Protein AF-A0AAV8VV25-F1 (afdb_monomer)

Secondary structure (DSSP, 8-state):
-PPPPPPHHHHHHHHHHS-HHHHHHHHHHHHHHHHHT--HHHHHH-BGGG-----TT---S------GGGSSS-HHHHHHHHHHTS-TTS-SBS--EEETTEEE-

Organism: NCBI:txid1586481

pLDDT: mean 85.07, std 13.95, range [46.56, 97.56]

InterPro domains:
  IPR011010 DNA breaking-rejoining enzyme, catalytic core [SSF56349] (4-99)
  IPR013762 Integrase-like, catalytic domain superfamily [G3DSA:1.10.443.10] (3-105)

Sequence (105 aa):
MKAKILERNQIEEFLKKAPDVEYLQVKVALILGVAGACRCNELTFLDIRDVQDKDTKTNISRSFTVMEEAFSVNAVEMCRKYISLRPKAAGRRFFLRYVDGKCTT

Foldseek 3Di:
DDDDDQDQVNLQCCLPPPDCQACLLVNLLVLCCVQQVDDPVCLQQPFLVLDDDDDPDDDDDRDTDSDCVPHPHRSNVSLVLLVVQDDPPDDGRSDADHHRSHGDD

Solvent-accessible surface area (backbone atoms only — not com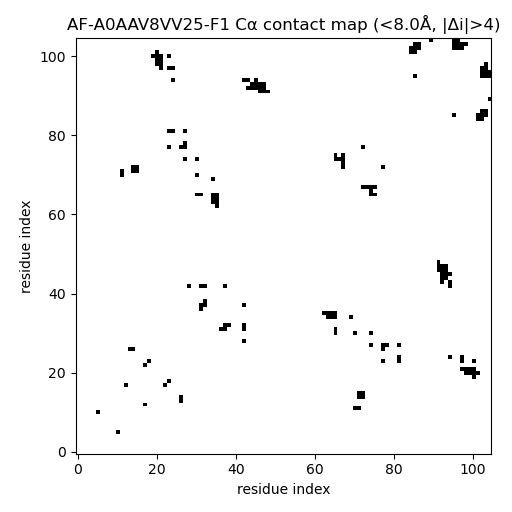parable to full-atom values): 6636 Å² total; per-residue (Å²): 135,82,82,78,82,84,49,70,68,57,51,42,47,47,68,72,66,54,57,56,46,72,39,45,67,58,48,41,49,48,51,49,30,67,57,56,67,44,49,72,66,54,56,67,65,30,43,47,82,76,67,64,83,86,67,97,79,75,94,74,77,94,79,62,73,77,54,57,85,78,47,93,50,61,55,61,58,50,46,51,58,53,56,73,44,47,57,88,88,50,74,59,48,53,75,57,55,61,54,84,62,34,48,46,129

Nearest PDB structures (foldseek):
  2hof-assembly1_A-2  TM=6.220E-01  e=1.783E-02  Punavirus P1
  3c28-assembly1_A-2  TM=6.163E-01  e=3.559E-02  unclassified
  1drg-assembly1_A  TM=6.294E-01  e=5.642E-02  Punavirus P1
  7rhz-assembly1_A  TM=6.353E-01  e=5.642E-02  Punavirus P1

Mean predicted aligned error: 6.05 Å

Radius of gyration: 14.08 Å; Cα contacts (8 Å, |Δi|>4): 94; chains: 1; bounding box: 44×32×31 Å

Structure (mmCIF, N/CA/C/O backbone):
data_AF-A0AAV8VV25-F1
#
_entry.id   AF-A0AAV8VV25-F1
#
loop_
_atom_site.group_PDB
_atom_site.id
_atom_site.type_symbol
_atom_site.label_atom_id
_atom_site.label_alt_id
_atom_site.label_comp_id
_atom_site.label_asym_id
_atom_site.label_entity_id
_atom_site.label_seq_id
_atom_site.pdbx_PDB_ins_code
_atom_site.Cartn_x
_atom_site.Cartn_y
_atom_site.Cartn_z
_atom_site.occupancy
_atom_site.B_iso_or_equiv
_atom_site.auth_seq_id
_atom_site.auth_comp_id
_atom_site.auth_asym_id
_atom_site.auth_atom_id
_atom_site.pdbx_PDB_model_num
ATOM 1 N N . MET A 1 1 ? -26.252 13.336 -5.049 1.00 47.41 1 MET A N 1
ATOM 2 C CA . MET A 1 1 ? -25.730 12.268 -4.165 1.00 47.41 1 MET A CA 1
ATOM 3 C C . MET A 1 1 ? -24.636 12.884 -3.300 1.00 47.41 1 MET A C 1
ATOM 5 O O . MET A 1 1 ? -23.704 13.435 -3.868 1.00 47.41 1 MET A O 1
ATOM 9 N N . LYS A 1 2 ? -24.767 12.897 -1.967 1.00 69.00 2 LYS A N 1
ATOM 10 C CA . LYS A 1 2 ? -23.651 13.278 -1.082 1.00 69.00 2 LYS A CA 1
ATOM 11 C C . LYS A 1 2 ? -22.812 12.028 -0.826 1.00 69.00 2 LYS A C 1
ATOM 13 O O . LYS A 1 2 ? -23.379 10.978 -0.531 1.00 69.00 2 LYS A O 1
ATOM 18 N N . ALA A 1 3 ? -21.495 12.136 -0.967 1.00 78.69 3 ALA A N 1
ATOM 19 C CA . ALA A 1 3 ? -20.596 11.075 -0.538 1.00 78.69 3 ALA A CA 1
ATOM 20 C C . ALA A 1 3 ? -20.744 10.877 0.979 1.00 78.69 3 ALA A C 1
ATOM 22 O O . ALA A 1 3 ? -20.902 11.852 1.719 1.00 78.69 3 ALA A O 1
ATOM 23 N N . LYS A 1 4 ? -20.725 9.622 1.436 1.00 86.62 4 LYS A N 1
ATOM 24 C CA . LYS A 1 4 ? -20.633 9.327 2.868 1.00 86.62 4 LYS A CA 1
ATOM 25 C C . LYS A 1 4 ? -19.212 9.636 3.336 1.00 86.62 4 LYS A C 1
ATOM 27 O O . LYS A 1 4 ? -18.256 9.370 2.610 1.00 86.62 4 LYS A O 1
ATOM 32 N N . ILE A 1 5 ? -19.094 10.210 4.528 1.00 87.81 5 ILE A N 1
ATOM 33 C CA . ILE A 1 5 ? -17.797 10.415 5.174 1.00 87.81 5 ILE A CA 1
ATOM 34 C C . ILE A 1 5 ? -17.279 9.036 5.589 1.00 87.81 5 ILE A C 1
ATOM 36 O O . ILE A 1 5 ? -18.021 8.262 6.188 1.00 87.81 5 ILE A O 1
ATOM 40 N N . LEU A 1 6 ? -16.034 8.727 5.227 1.00 87.50 6 LEU A N 1
ATOM 41 C CA . LEU A 1 6 ? -15.350 7.517 5.671 1.00 87.50 6 LEU A CA 1
ATOM 42 C C . LEU A 1 6 ? -14.836 7.746 7.096 1.00 87.50 6 LEU A C 1
ATOM 44 O O . LEU A 1 6 ? -14.046 8.661 7.332 1.00 87.50 6 LEU A O 1
ATOM 48 N N . GLU A 1 7 ? -15.311 6.946 8.042 1.00 92.81 7 GLU A N 1
ATOM 49 C CA . GLU A 1 7 ? -15.004 7.111 9.462 1.00 92.81 7 GLU A CA 1
ATOM 50 C C . GLU A 1 7 ? -13.674 6.446 9.854 1.00 92.81 7 GLU A C 1
ATOM 52 O O . GLU A 1 7 ? -13.176 5.531 9.192 1.00 92.81 7 GLU A O 1
ATOM 57 N N . ARG A 1 8 ? -13.085 6.890 10.972 1.00 90.44 8 ARG A N 1
ATOM 58 C CA . ARG A 1 8 ? -11.785 6.388 11.451 1.00 90.44 8 ARG A CA 1
ATOM 59 C C . ARG A 1 8 ? -11.805 4.885 11.748 1.00 90.44 8 ARG A C 1
ATOM 61 O O . ARG A 1 8 ? -10.886 4.180 11.353 1.00 90.44 8 ARG A O 1
ATOM 68 N N . ASN A 1 9 ? -12.856 4.392 12.398 1.00 93.19 9 ASN A N 1
ATOM 69 C CA . ASN A 1 9 ? -13.073 2.962 12.653 1.00 93.19 9 ASN A CA 1
ATOM 70 C C . ASN A 1 9 ? -13.110 2.138 11.353 1.00 93.19 9 ASN A C 1
ATOM 72 O O . ASN A 1 9 ? -12.526 1.062 11.308 1.00 93.19 9 ASN A O 1
ATOM 76 N N . GLN A 1 10 ? -13.736 2.652 10.291 1.00 94.44 10 GLN A N 1
ATOM 77 C CA . GLN A 1 10 ? -13.812 1.994 8.985 1.00 94.44 10 GLN A CA 1
ATOM 78 C C . GLN A 1 10 ? -12.443 1.955 8.302 1.00 94.44 10 GLN A C 1
ATOM 80 O O . GLN A 1 10 ? -12.070 0.931 7.731 1.00 94.44 10 GLN A O 1
ATOM 85 N N . ILE A 1 11 ? -11.672 3.046 8.394 1.00 93.62 11 ILE A N 1
ATOM 86 C CA . ILE A 1 11 ? -10.279 3.096 7.923 1.00 93.62 11 ILE A CA 1
ATOM 87 C C . ILE A 1 11 ? -9.444 2.047 8.658 1.00 93.62 11 ILE A C 1
ATOM 89 O O . ILE A 1 11 ? -8.752 1.252 8.028 1.00 93.62 11 ILE A O 1
ATOM 93 N N . GLU A 1 12 ? -9.515 2.021 9.987 1.00 93.94 12 GLU A N 1
ATOM 94 C CA . GLU A 1 12 ? -8.742 1.088 10.806 1.00 93.94 12 GLU A CA 1
ATOM 95 C C . GLU A 1 12 ? -9.140 -0.370 10.554 1.00 93.94 12 GLU A C 1
ATOM 97 O O . GLU A 1 12 ? -8.271 -1.232 10.420 1.00 93.94 12 GLU A O 1
ATOM 102 N N . GLU A 1 13 ? -10.437 -0.651 10.435 1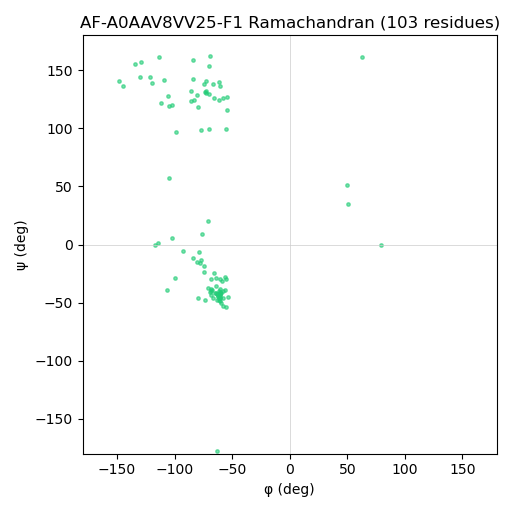.00 96.06 13 GLU A N 1
ATOM 103 C CA . GLU A 1 13 ? -10.945 -1.978 10.100 1.00 96.06 13 GLU A CA 1
ATOM 104 C C . GLU A 1 13 ? -10.460 -2.433 8.723 1.00 96.06 13 GLU A C 1
ATOM 106 O O . GLU A 1 13 ? -9.961 -3.551 8.591 1.00 96.06 13 GLU A O 1
ATOM 111 N N . PHE A 1 14 ? -10.539 -1.562 7.715 1.00 96.81 14 PHE A N 1
ATOM 112 C CA . PHE A 1 14 ? -10.046 -1.857 6.375 1.00 96.81 14 PHE A CA 1
ATOM 113 C C . PHE A 1 14 ? -8.540 -2.142 6.376 1.00 96.81 14 PHE A C 1
ATOM 115 O O . PHE A 1 14 ? -8.101 -3.161 5.840 1.00 96.81 14 PHE A O 1
ATOM 122 N N . LEU A 1 15 ? -7.743 -1.282 7.018 1.00 95.94 15 LEU A N 1
ATOM 123 C CA . LEU A 1 15 ? -6.289 -1.443 7.083 1.00 95.94 15 LEU A CA 1
ATOM 124 C C . LEU A 1 15 ? -5.888 -2.760 7.765 1.00 95.94 15 LEU A C 1
ATOM 126 O O . LEU A 1 15 ? -4.960 -3.420 7.292 1.00 95.94 15 LEU A O 1
ATOM 130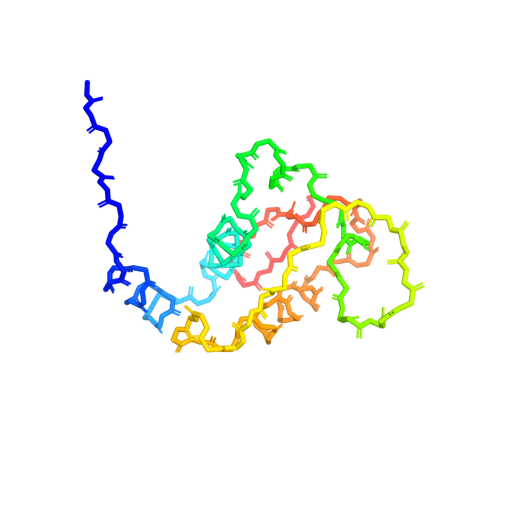 N N . LYS A 1 16 ? -6.611 -3.175 8.813 1.00 95.38 16 LYS A N 1
ATOM 131 C CA . LYS A 1 16 ? -6.343 -4.410 9.568 1.00 95.38 16 LYS A CA 1
ATOM 132 C C . LYS A 1 16 ? -6.853 -5.679 8.890 1.00 95.38 16 LYS A C 1
ATOM 134 O O . LYS A 1 16 ? -6.142 -6.677 8.878 1.00 95.38 16 LYS A O 1
ATOM 139 N N . LYS A 1 17 ? -8.091 -5.672 8.388 1.00 96.56 17 LYS A N 1
ATOM 140 C CA . LYS A 1 17 ? -8.801 -6.903 7.998 1.00 96.56 17 LYS A CA 1
ATOM 141 C C . LYS A 1 17 ? -8.773 -7.195 6.504 1.00 96.56 17 LYS A C 1
ATOM 143 O O . LYS A 1 17 ? -8.853 -8.362 6.132 1.00 96.56 17 LYS A O 1
ATOM 148 N N . ALA A 1 18 ? -8.691 -6.177 5.645 1.00 97.12 18 ALA A N 1
ATOM 149 C CA . ALA A 1 18 ? -8.723 -6.418 4.204 1.00 97.12 18 ALA A CA 1
ATOM 150 C C . ALA A 1 18 ? -7.460 -7.182 3.764 1.00 97.12 18 ALA A C 1
ATOM 152 O O . ALA A 1 18 ? -6.368 -6.864 4.240 1.00 97.12 18 ALA A O 1
ATOM 153 N N . PRO A 1 19 ? -7.559 -8.177 2.872 1.00 97.12 19 PRO A N 1
ATOM 154 C CA . PRO A 1 19 ? -6.410 -8.985 2.492 1.00 97.12 19 PRO A CA 1
ATOM 155 C C . PRO A 1 19 ? -5.445 -8.192 1.606 1.00 97.12 19 PRO A C 1
ATOM 157 O O . PRO A 1 19 ? -5.835 -7.565 0.620 1.00 97.12 19 PRO A O 1
ATOM 160 N N . ASP A 1 20 ? -4.155 -8.236 1.935 1.00 97.06 20 ASP A N 1
ATOM 161 C CA . ASP A 1 20 ? -3.137 -7.485 1.192 1.00 97.06 20 ASP A CA 1
ATOM 162 C C . ASP A 1 20 ? -2.995 -7.957 -0.255 1.00 97.06 20 ASP A C 1
ATOM 164 O O . ASP A 1 20 ? -2.695 -7.134 -1.110 1.00 97.06 20 ASP A O 1
ATOM 168 N N . VAL A 1 21 ? -3.269 -9.235 -0.543 1.00 96.81 21 VAL A N 1
ATOM 169 C CA . VAL A 1 21 ? -3.230 -9.805 -1.904 1.00 96.81 21 VAL A CA 1
ATOM 170 C C . VAL A 1 21 ? -4.132 -9.052 -2.892 1.00 96.81 21 VAL A C 1
ATOM 172 O O . VAL A 1 21 ? -3.815 -8.966 -4.077 1.00 96.81 21 VAL A O 1
ATOM 175 N N . GLU A 1 22 ? -5.204 -8.432 -2.399 1.00 96.81 22 GLU A N 1
ATOM 176 C CA . GLU A 1 22 ? -6.140 -7.636 -3.195 1.00 96.81 22 GLU A CA 1
ATOM 177 C C . GLU A 1 22 ? -5.969 -6.134 -2.946 1.00 96.81 22 GLU A C 1
ATOM 179 O O . GLU A 1 22 ? -6.035 -5.331 -3.875 1.00 96.81 22 GLU A O 1
ATOM 184 N N . TYR A 1 23 ? -5.729 -5.739 -1.692 1.00 97.56 23 TYR A N 1
ATOM 185 C CA . TYR A 1 23 ? -5.916 -4.354 -1.263 1.00 97.56 23 TYR A CA 1
ATOM 186 C C . TYR A 1 23 ? -4.642 -3.623 -0.849 1.00 97.56 23 TYR A C 1
ATOM 188 O O . TYR A 1 23 ? -4.741 -2.449 -0.495 1.00 97.56 23 TYR A O 1
ATOM 196 N N . LEU A 1 24 ? -3.451 -4.233 -0.911 1.00 97.50 24 LEU A N 1
ATOM 197 C CA . LEU A 1 24 ? -2.215 -3.575 -0.456 1.00 97.50 24 LEU A CA 1
ATOM 198 C C . LEU A 1 24 ? -2.004 -2.206 -1.120 1.00 97.50 24 LEU A C 1
ATOM 200 O O . LEU A 1 24 ? -1.734 -1.224 -0.431 1.00 97.50 24 LEU A O 1
ATOM 204 N N . GLN A 1 25 ? -2.197 -2.111 -2.440 1.00 96.25 25 GLN A N 1
ATOM 205 C CA . GLN A 1 25 ? -2.100 -0.839 -3.162 1.00 96.25 25 GLN A CA 1
ATOM 206 C C . GLN A 1 25 ? -3.077 0.213 -2.617 1.00 96.25 25 GLN A C 1
ATOM 208 O O . GLN A 1 25 ? -2.697 1.362 -2.397 1.00 96.25 25 GLN A O 1
ATOM 213 N N . VAL A 1 26 ? -4.334 -0.180 -2.401 1.00 96.44 26 VAL A N 1
ATOM 214 C CA . VAL A 1 26 ? -5.404 0.713 -1.936 1.00 96.44 26 VAL A CA 1
ATOM 215 C C . VAL A 1 26 ? -5.153 1.153 -0.496 1.00 96.44 26 VAL A C 1
ATOM 217 O O . VAL A 1 26 ? -5.350 2.321 -0.174 1.00 96.44 26 VAL A O 1
ATOM 220 N N . LYS A 1 27 ? -4.652 0.256 0.361 1.00 96.62 27 LYS A N 1
ATOM 221 C CA . LYS A 1 27 ? -4.238 0.583 1.731 1.00 96.62 27 LYS A CA 1
ATOM 222 C C . LYS A 1 27 ? -3.127 1.628 1.747 1.00 96.62 27 LYS A C 1
ATOM 224 O O . LYS A 1 27 ? -3.233 2.608 2.477 1.00 96.62 27 LYS A O 1
ATOM 229 N N . VAL A 1 28 ? -2.099 1.463 0.912 1.00 94.81 28 VAL A N 1
ATOM 230 C CA . VAL A 1 28 ? -1.014 2.450 0.797 1.00 94.81 28 VAL A CA 1
ATOM 231 C C . VAL A 1 28 ? -1.536 3.780 0.247 1.00 94.81 28 VAL A C 1
ATOM 233 O O . VAL A 1 28 ? -1.203 4.833 0.785 1.00 94.81 28 VAL A O 1
ATOM 236 N N . ALA A 1 29 ? -2.411 3.760 -0.763 1.00 95.00 29 ALA A N 1
ATOM 237 C CA . ALA A 1 29 ? -3.047 4.972 -1.281 1.00 95.00 29 ALA A CA 1
ATOM 238 C C . ALA A 1 29 ? -3.886 5.700 -0.220 1.00 95.00 29 ALA A C 1
ATOM 240 O O . ALA A 1 29 ? -3.816 6.924 -0.128 1.00 95.00 29 ALA A O 1
ATOM 241 N N . LEU A 1 30 ? -4.629 4.962 0.609 1.00 94.56 30 LEU A N 1
ATOM 24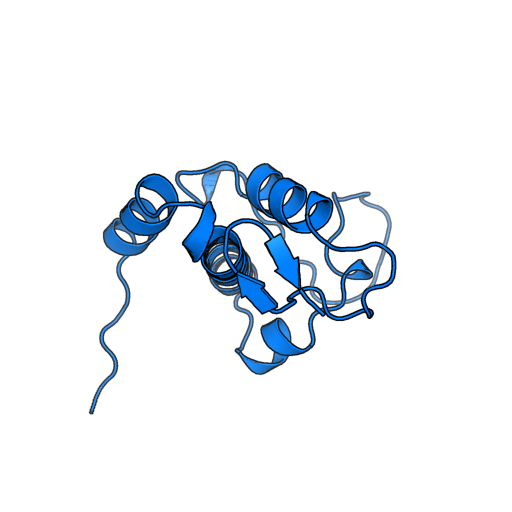2 C CA . LEU A 1 30 ? -5.398 5.517 1.721 1.00 94.56 30 LEU A CA 1
ATOM 243 C C . LEU A 1 30 ? -4.48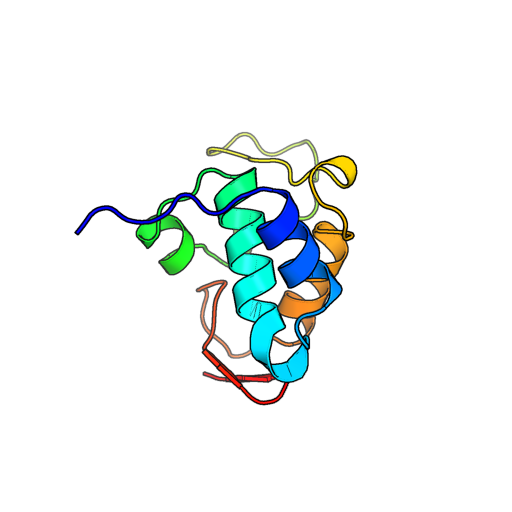4 6.172 2.760 1.00 94.56 30 LEU A C 1
ATOM 245 O O . LEU A 1 30 ? -4.733 7.306 3.158 1.00 94.56 30 LEU A O 1
ATOM 249 N N . ILE A 1 31 ? -3.413 5.485 3.162 1.00 93.00 31 ILE A N 1
ATOM 250 C CA . ILE A 1 31 ? -2.425 5.996 4.120 1.00 93.00 31 ILE A CA 1
ATOM 251 C C . ILE A 1 31 ? -1.810 7.304 3.613 1.00 93.00 31 ILE A C 1
ATOM 253 O O . ILE A 1 31 ? -1.837 8.305 4.326 1.00 93.00 31 ILE A O 1
ATOM 257 N N . LEU A 1 32 ? -1.292 7.319 2.380 1.00 91.25 32 LEU A N 1
ATOM 258 C CA . LEU A 1 32 ? -0.657 8.511 1.808 1.00 91.25 32 LEU A CA 1
ATOM 259 C C . LEU A 1 32 ? -1.672 9.636 1.569 1.00 91.25 32 LEU A C 1
ATOM 261 O O . LEU A 1 32 ? -1.377 10.795 1.845 1.00 91.25 32 LEU A O 1
ATOM 265 N N . GLY A 1 33 ? -2.884 9.303 1.119 1.00 90.50 33 GLY A N 1
ATOM 266 C CA . GLY A 1 33 ? -3.967 10.264 0.925 1.00 90.50 33 GLY A CA 1
ATOM 267 C C . GLY A 1 33 ? 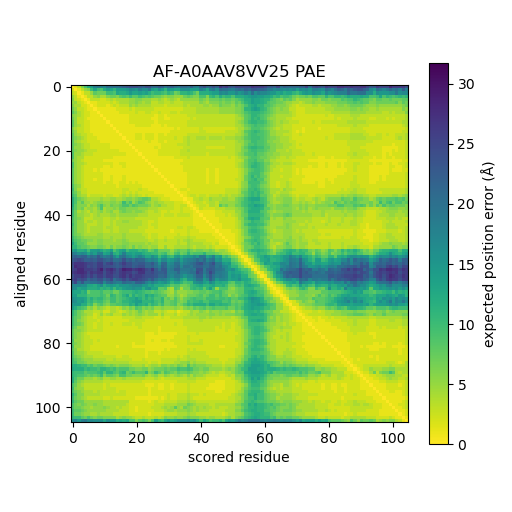-4.391 10.948 2.223 1.00 90.50 33 GLY A C 1
ATOM 268 O O . GLY A 1 33 ? -4.537 12.167 2.247 1.00 90.50 33 GLY A O 1
ATOM 269 N N . VAL A 1 34 ? -4.537 10.187 3.312 1.00 89.44 34 VAL A N 1
ATOM 270 C CA . VAL A 1 34 ? -4.924 10.719 4.627 1.00 89.44 34 VAL A CA 1
ATOM 271 C C . VAL A 1 34 ? -3.768 11.477 5.283 1.00 89.44 34 VAL A C 1
ATOM 273 O O . VAL A 1 34 ? -3.967 12.601 5.732 1.00 89.44 34 VAL A O 1
ATOM 276 N N . ALA A 1 35 ? -2.559 10.906 5.311 1.00 86.88 35 ALA A N 1
ATOM 277 C CA . ALA A 1 35 ? -1.407 11.521 5.977 1.00 86.88 35 ALA A CA 1
ATOM 278 C C . ALA A 1 35 ? -0.877 12.760 5.240 1.00 86.88 35 ALA A C 1
ATOM 280 O O . ALA A 1 35 ? -0.457 13.725 5.874 1.00 86.88 35 ALA A O 1
ATOM 281 N N . GLY A 1 36 ? -0.885 12.734 3.906 1.00 82.31 36 GLY A N 1
ATOM 282 C CA . GLY A 1 36 ? -0.409 13.834 3.069 1.00 82.31 36 GLY A CA 1
ATOM 283 C C . GLY A 1 36 ? -1.487 14.825 2.649 1.00 82.31 36 GLY A C 1
ATOM 284 O O . GLY A 1 36 ? -1.163 15.824 2.008 1.00 82.31 36 GLY A O 1
ATOM 285 N N . ALA A 1 37 ? -2.756 14.552 2.977 1.00 81.81 37 ALA A N 1
ATOM 286 C CA . ALA A 1 37 ? -3.917 15.252 2.426 1.00 81.81 37 ALA A CA 1
ATOM 287 C C . ALA A 1 37 ? -3.888 15.318 0.882 1.00 81.81 37 ALA A C 1
ATOM 289 O O . ALA A 1 37 ? -4.296 16.316 0.280 1.00 81.81 37 ALA A O 1
ATOM 290 N N . CYS A 1 38 ? -3.374 14.262 0.241 1.00 82.44 38 CYS A N 1
ATOM 291 C CA . CYS A 1 38 ? -3.162 14.232 -1.201 1.00 82.44 38 CYS A CA 1
ATOM 292 C C . CYS A 1 38 ? -4.487 14.088 -1.956 1.00 82.44 38 CYS A C 1
ATOM 294 O O . CYS A 1 38 ? -5.298 13.195 -1.696 1.00 82.44 38 CYS A O 1
ATOM 296 N N . ARG A 1 39 ? -4.677 14.935 -2.965 1.00 85.62 39 ARG A N 1
ATOM 297 C CA . ARG A 1 39 ? -5.760 14.826 -3.945 1.00 85.62 39 ARG A CA 1
ATOM 298 C C . ARG A 1 39 ? -5.542 13.616 -4.855 1.00 85.62 39 ARG A C 1
ATOM 300 O O . ARG A 1 39 ? -4.433 13.110 -5.010 1.00 85.62 39 ARG A O 1
ATOM 307 N N . CYS A 1 40 ? -6.604 13.185 -5.536 1.00 87.44 40 CYS A N 1
ATOM 308 C CA . CYS A 1 40 ? -6.545 12.038 -6.449 1.00 87.44 40 CYS A CA 1
ATOM 309 C C . CYS A 1 40 ? -5.487 12.203 -7.554 1.00 87.44 40 CYS A C 1
ATOM 311 O O . CYS A 1 40 ? -4.790 11.245 -7.881 1.00 87.44 40 CYS A O 1
ATOM 313 N N . ASN A 1 41 ? -5.334 13.405 -8.116 1.00 88.44 41 ASN A N 1
ATOM 314 C CA . ASN A 1 41 ? -4.308 13.677 -9.124 1.00 88.44 41 ASN A CA 1
ATOM 315 C C . ASN A 1 41 ? -2.892 13.623 -8.527 1.00 88.44 41 ASN A C 1
ATOM 317 O O . ASN A 1 41 ? -2.006 13.053 -9.152 1.00 88.44 41 ASN A O 1
ATOM 321 N N . GLU A 1 42 ? -2.689 14.146 -7.316 1.00 86.81 42 GLU A N 1
ATOM 322 C CA . GLU A 1 42 ? -1.399 14.083 -6.613 1.00 86.81 42 GLU A CA 1
ATOM 323 C C . GLU A 1 42 ? -0.999 12.630 -6.335 1.00 86.81 42 GLU A C 1
ATOM 325 O O . GLU A 1 42 ? 0.123 12.243 -6.640 1.00 86.81 42 GLU A O 1
ATOM 330 N N . LEU A 1 43 ? -1.933 11.787 -5.878 1.00 89.38 43 LEU A N 1
ATOM 331 C CA . LEU A 1 43 ? -1.685 10.349 -5.724 1.00 89.38 43 LEU A CA 1
ATOM 332 C C . LEU A 1 43 ? -1.386 9.668 -7.066 1.00 89.38 43 LEU A C 1
ATOM 334 O O . LEU A 1 43 ? -0.473 8.853 -7.157 1.00 89.38 43 LEU A O 1
ATOM 338 N N . THR A 1 44 ? -2.127 10.009 -8.122 1.00 90.19 44 THR A N 1
ATOM 339 C CA . THR A 1 44 ? -1.966 9.396 -9.454 1.00 90.19 44 THR A CA 1
ATOM 340 C C . THR A 1 44 ? -0.598 9.695 -10.074 1.00 90.19 44 THR A C 1
ATOM 342 O O . THR A 1 44 ? -0.034 8.847 -10.769 1.00 90.19 44 THR A O 1
ATOM 345 N N . PHE A 1 45 ? -0.071 10.898 -9.838 1.00 90.19 45 PHE A N 1
ATOM 346 C CA . PHE A 1 45 ? 1.195 11.367 -10.403 1.00 90.19 45 PHE A CA 1
ATOM 347 C C . PHE A 1 45 ? 2.374 11.314 -9.426 1.00 90.19 45 PHE A C 1
ATOM 349 O O . PHE A 1 45 ? 3.460 11.751 -9.801 1.00 90.19 45 PHE A O 1
ATOM 356 N N . LEU A 1 46 ? 2.189 10.754 -8.226 1.00 90.56 46 LEU A N 1
ATOM 357 C CA . LEU A 1 46 ? 3.249 10.585 -7.234 1.00 90.56 46 LEU A CA 1
ATOM 358 C C . LEU A 1 46 ? 4.438 9.826 -7.841 1.00 90.56 46 LEU A C 1
ATOM 360 O O . LEU A 1 46 ? 4.256 8.744 -8.410 1.00 90.56 46 LEU A O 1
ATOM 364 N N . ASP A 1 47 ? 5.647 10.381 -7.741 1.00 90.81 47 ASP A N 1
ATOM 365 C CA . ASP A 1 47 ? 6.867 9.721 -8.208 1.00 90.81 47 ASP A CA 1
ATOM 366 C C . ASP A 1 47 ? 7.376 8.763 -7.123 1.00 90.81 47 ASP A C 1
ATOM 368 O O . ASP A 1 47 ? 7.322 9.048 -5.928 1.00 90.81 47 ASP A O 1
ATOM 372 N N . ILE A 1 48 ? 7.907 7.610 -7.531 1.00 88.88 48 ILE A N 1
ATOM 373 C CA . ILE A 1 48 ? 8.537 6.646 -6.619 1.00 88.88 48 ILE A CA 1
ATOM 374 C C . ILE A 1 48 ? 9.657 7.282 -5.786 1.00 88.88 48 ILE A C 1
ATOM 376 O O . ILE A 1 48 ? 9.885 6.876 -4.652 1.00 88.88 48 ILE A O 1
ATOM 380 N N . ARG A 1 49 ? 10.330 8.299 -6.332 1.00 85.75 49 ARG A N 1
ATOM 381 C CA . ARG A 1 49 ? 11.404 9.040 -5.662 1.00 85.75 49 ARG A CA 1
ATOM 382 C C . ARG A 1 49 ? 10.890 10.050 -4.643 1.00 85.75 49 ARG A C 1
ATOM 384 O O . ARG A 1 49 ? 11.684 10.502 -3.827 1.00 85.75 49 ARG A O 1
ATOM 391 N N . ASP A 1 50 ? 9.609 10.402 -4.676 1.00 82.62 50 ASP A N 1
ATOM 392 C CA . ASP A 1 50 ? 9.009 11.315 -3.697 1.00 82.62 50 ASP A CA 1
ATOM 393 C C . ASP A 1 50 ? 8.672 10.590 -2.383 1.00 82.62 50 ASP A C 1
ATOM 395 O O . ASP A 1 50 ? 8.463 11.228 -1.353 1.00 82.62 50 ASP A O 1
ATOM 399 N N . VAL A 1 51 ? 8.652 9.251 -2.396 1.00 82.44 51 VAL A N 1
ATOM 400 C CA . VAL A 1 51 ? 8.442 8.415 -1.209 1.00 82.44 51 VAL A CA 1
ATOM 401 C C . VAL A 1 51 ? 9.796 7.924 -0.706 1.00 82.44 51 VAL A C 1
ATOM 403 O O . VAL A 1 51 ? 10.345 6.945 -1.207 1.00 82.44 51 VAL A O 1
ATOM 406 N N . GLN A 1 52 ? 10.342 8.629 0.283 1.00 72.38 52 GLN A N 1
ATOM 407 C CA . GLN A 1 52 ? 11.638 8.326 0.890 1.00 72.38 52 GLN A CA 1
ATOM 408 C C . GLN A 1 52 ? 11.487 8.081 2.390 1.00 72.38 52 GLN A C 1
ATOM 410 O O . GLN A 1 52 ? 10.714 8.763 3.067 1.00 72.38 52 GLN A O 1
ATOM 415 N N . ASP A 1 53 ? 12.280 7.148 2.916 1.00 67.38 53 ASP A N 1
ATOM 416 C CA . ASP A 1 53 ? 12.566 7.115 4.346 1.00 67.38 53 ASP A CA 1
ATOM 417 C C . ASP A 1 53 ? 13.359 8.385 4.681 1.00 67.38 53 ASP A C 1
ATOM 419 O O . ASP A 1 53 ? 14.335 8.708 4.005 1.00 67.38 53 ASP A O 1
ATOM 423 N N . LYS A 1 54 ? 12.890 9.158 5.663 1.00 58.72 54 LYS A N 1
ATOM 424 C CA . LYS A 1 54 ? 13.418 10.496 5.960 1.00 58.72 54 LYS A CA 1
ATOM 425 C C . LYS A 1 54 ? 14.937 10.460 6.187 1.00 58.72 54 LYS A C 1
ATOM 427 O O . LYS A 1 54 ? 15.392 9.943 7.203 1.00 58.72 54 LYS A O 1
ATOM 432 N N . ASP A 1 55 ? 15.683 11.120 5.305 1.00 47.44 55 ASP A N 1
ATOM 433 C CA . ASP A 1 55 ? 16.993 11.693 5.611 1.00 47.44 55 ASP A CA 1
ATOM 434 C C . ASP A 1 55 ? 16.793 13.215 5.740 1.00 47.44 55 ASP A C 1
ATOM 436 O O . ASP A 1 55 ? 16.277 13.876 4.836 1.00 47.44 55 ASP A O 1
ATOM 440 N N . THR A 1 56 ? 17.086 13.781 6.909 1.00 52.31 56 THR A N 1
ATOM 441 C CA . THR A 1 56 ? 16.624 15.101 7.395 1.00 52.31 56 THR A CA 1
ATOM 442 C C . THR A 1 56 ? 17.244 16.321 6.692 1.00 52.31 56 THR A C 1
ATOM 444 O O . THR A 1 56 ? 17.220 17.425 7.235 1.00 52.31 56 THR A O 1
ATOM 447 N N . LYS A 1 57 ? 17.802 16.166 5.487 1.00 47.97 57 LYS A N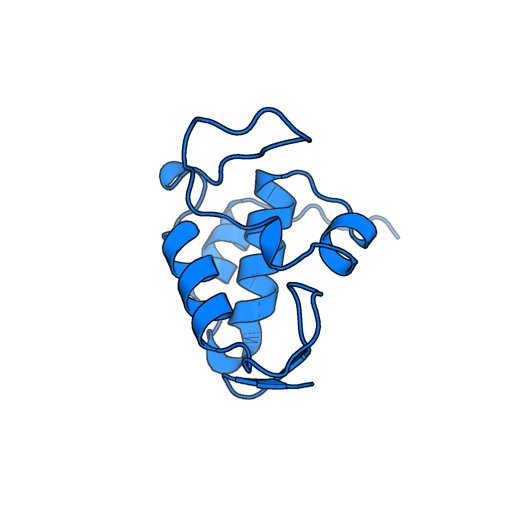 1
ATOM 448 C CA . LYS A 1 57 ? 18.677 17.171 4.857 1.00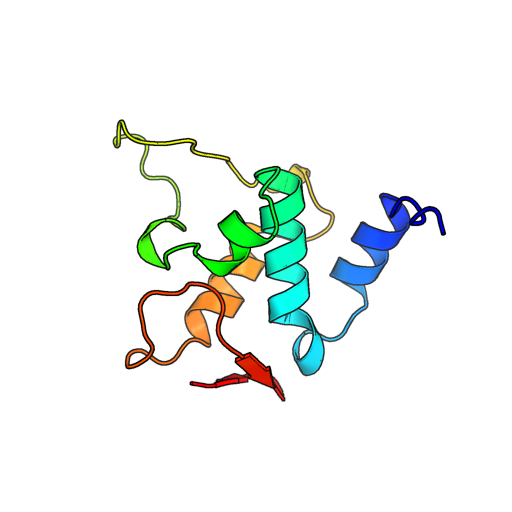 47.97 57 LYS A CA 1
ATOM 449 C C . LYS A 1 57 ? 18.184 17.803 3.556 1.00 47.97 57 LYS A C 1
ATOM 451 O O . LYS A 1 57 ? 18.886 18.665 3.032 1.00 47.97 57 LYS A O 1
ATOM 456 N N . THR A 1 58 ? 17.021 17.445 3.016 1.00 48.22 58 THR A N 1
ATOM 457 C CA . THR A 1 58 ? 16.586 17.983 1.714 1.00 48.22 58 THR A CA 1
ATOM 458 C C . THR A 1 58 ? 15.479 19.026 1.845 1.00 48.22 58 THR A C 1
ATOM 460 O O . THR A 1 58 ? 14.458 18.845 2.501 1.00 48.22 58 THR A O 1
ATOM 463 N N . ASN A 1 59 ? 15.734 20.175 1.224 1.00 48.47 59 ASN A N 1
ATOM 464 C CA . ASN A 1 59 ? 14.989 21.416 1.378 1.00 48.47 59 ASN A CA 1
ATOM 465 C C . ASN A 1 59 ? 14.094 21.672 0.150 1.00 48.47 59 ASN A C 1
ATOM 467 O O . ASN A 1 59 ? 14.286 22.674 -0.533 1.00 48.47 59 ASN A O 1
ATOM 471 N N . ILE A 1 60 ? 13.185 20.743 -0.204 1.00 46.56 60 ILE A N 1
ATOM 472 C CA . ILE A 1 60 ? 12.231 20.924 -1.323 1.00 46.56 60 ILE A CA 1
ATOM 473 C C . ILE A 1 60 ? 10.882 20.212 -1.077 1.00 46.56 60 ILE A C 1
ATOM 475 O O . ILE A 1 60 ? 10.850 19.063 -0.648 1.00 46.56 60 ILE A O 1
ATOM 479 N N . SER A 1 61 ? 9.799 20.895 -1.493 1.00 49.66 61 SER A N 1
ATOM 480 C CA . SER A 1 61 ? 8.394 20.456 -1.653 1.00 49.66 61 SER A CA 1
ATOM 481 C C . SER A 1 61 ? 7.672 20.006 -0.377 1.00 49.66 61 SER A C 1
ATOM 483 O O . SER A 1 61 ? 8.292 19.742 0.646 1.00 49.66 61 SER A O 1
ATOM 485 N N . ARG A 1 62 ? 6.330 19.979 -0.412 1.00 54.28 62 ARG A N 1
ATOM 486 C CA . ARG A 1 62 ? 5.483 19.548 0.714 1.00 54.28 62 ARG A CA 1
ATOM 487 C C . ARG A 1 62 ? 5.897 18.142 1.147 1.00 54.28 62 ARG A C 1
ATOM 489 O O . ARG A 1 62 ? 5.487 17.157 0.544 1.00 54.28 62 ARG A O 1
ATOM 496 N N . SER A 1 63 ? 6.694 18.065 2.203 1.00 62.62 63 SER A N 1
ATOM 497 C CA . SER A 1 63 ? 6.994 16.818 2.881 1.00 62.62 63 SER A CA 1
ATOM 498 C C . SER A 1 63 ? 5.886 16.565 3.892 1.00 62.62 63 SER A C 1
ATOM 500 O O . SER A 1 63 ? 5.599 17.399 4.750 1.00 62.62 63 SER A O 1
ATOM 502 N N . PHE A 1 64 ? 5.231 15.416 3.782 1.00 64.00 64 PHE A N 1
ATOM 503 C CA . PHE A 1 64 ? 4.376 14.917 4.846 1.00 64.00 64 PHE A CA 1
ATOM 504 C C . PHE A 1 64 ? 5.061 13.716 5.476 1.00 64.00 64 PHE A C 1
ATOM 506 O O . PHE A 1 64 ? 5.735 12.932 4.812 1.00 64.00 64 PHE A O 1
ATOM 513 N N . THR A 1 65 ? 4.950 13.618 6.794 1.00 69.50 65 THR A N 1
ATOM 514 C CA . THR A 1 65 ? 5.513 12.494 7.535 1.00 69.50 65 THR A CA 1
ATOM 515 C C . THR A 1 65 ? 4.371 11.565 7.879 1.00 69.50 65 THR A C 1
ATOM 517 O O . THR A 1 65 ? 3.434 11.961 8.568 1.00 69.50 65 THR A O 1
ATOM 520 N N . VAL A 1 66 ? 4.453 10.332 7.398 1.00 71.12 66 VAL A N 1
ATOM 521 C CA . VAL A 1 66 ? 3.555 9.276 7.844 1.00 71.12 66 VAL A CA 1
ATOM 522 C C . VAL A 1 66 ? 4.051 8.824 9.216 1.00 71.12 66 VAL A C 1
ATOM 524 O O . VAL A 1 66 ? 5.043 8.108 9.314 1.00 71.12 66 VAL A O 1
ATOM 527 N N . MET A 1 67 ? 3.423 9.326 10.279 1.00 67.50 67 MET A N 1
ATOM 528 C CA . MET A 1 67 ? 3.757 8.932 11.650 1.00 67.50 67 MET A CA 1
ATOM 529 C C . MET A 1 67 ? 3.221 7.525 11.926 1.00 67.50 67 MET A C 1
ATOM 531 O O . MET A 1 67 ? 2.089 7.218 11.550 1.00 67.50 67 MET A O 1
ATOM 535 N N . GLU A 1 68 ? 4.007 6.684 12.603 1.00 65.31 68 GLU A N 1
ATOM 536 C CA . GLU A 1 68 ? 3.591 5.315 12.953 1.00 65.31 68 GLU A CA 1
ATOM 537 C C . GLU A 1 68 ? 2.319 5.296 13.815 1.00 65.31 68 GLU A C 1
ATOM 539 O O . GLU A 1 68 ? 1.484 4.413 13.669 1.00 65.31 68 GLU A O 1
ATOM 544 N N . GLU A 1 69 ? 2.121 6.323 14.641 1.00 70.75 69 GLU A N 1
ATOM 545 C CA . GLU A 1 69 ? 0.982 6.461 15.558 1.00 70.75 69 GLU A CA 1
ATOM 546 C C . GLU A 1 69 ? -0.324 6.899 14.865 1.00 70.75 69 GLU A C 1
ATOM 548 O O . GLU A 1 69 ? -1.404 6.838 15.456 1.00 70.75 69 GLU A O 1
ATOM 553 N N . ALA A 1 70 ? -0.251 7.369 13.613 1.00 79.62 70 ALA A N 1
ATOM 554 C CA . ALA A 1 70 ? -1.408 7.929 12.910 1.00 79.62 70 ALA A CA 1
ATOM 555 C C . ALA A 1 70 ? -2.405 6.854 12.450 1.00 79.62 70 ALA A C 1
ATOM 557 O O . ALA A 1 70 ? -3.590 7.140 12.265 1.00 79.62 70 ALA A O 1
ATOM 558 N N . PHE A 1 71 ? -1.936 5.618 12.275 1.00 87.50 71 PHE A N 1
ATOM 559 C CA . PHE A 1 71 ? -2.732 4.499 11.792 1.00 87.50 71 PHE A CA 1
ATOM 560 C C . PHE A 1 71 ? -2.579 3.300 12.714 1.00 87.50 71 PHE A C 1
ATOM 562 O O . PHE A 1 71 ? -1.580 3.121 13.394 1.00 87.50 71 PHE A O 1
ATOM 569 N N . SER A 1 72 ? -3.566 2.411 12.681 1.00 87.56 72 SER A N 1
ATOM 570 C CA . SER A 1 72 ? -3.522 1.173 13.464 1.00 87.56 72 SER A CA 1
ATOM 571 C C . SER A 1 72 ? -2.592 0.081 12.899 1.00 87.56 72 SER A C 1
ATOM 573 O O . SER A 1 72 ? -2.625 -1.056 13.367 1.00 87.56 72 SER A O 1
ATOM 575 N N . VAL A 1 73 ? -1.795 0.419 11.881 1.00 90.00 73 VAL A N 1
ATOM 576 C CA . VAL A 1 73 ? -0.816 -0.435 11.191 1.00 90.00 73 VAL A CA 1
ATOM 577 C C . VAL A 1 73 ? 0.489 0.341 11.018 1.00 90.00 73 VAL A C 1
ATOM 579 O O . VAL A 1 73 ? 0.457 1.569 10.930 1.00 90.00 73 VAL A O 1
ATOM 582 N N . ASN A 1 74 ? 1.623 -0.358 10.893 1.00 90.62 74 ASN A N 1
ATOM 583 C CA . ASN A 1 74 ? 2.886 0.300 10.564 1.00 90.62 74 ASN A CA 1
ATOM 584 C C . ASN A 1 74 ? 2.848 0.798 9.112 1.00 90.62 74 ASN A C 1
ATOM 586 O O . ASN A 1 74 ? 3.032 0.055 8.146 1.00 90.62 74 ASN A O 1
ATOM 590 N N . ALA A 1 75 ? 2.569 2.084 8.960 1.00 88.19 75 ALA A N 1
ATOM 591 C CA . ALA A 1 75 ? 2.357 2.695 7.665 1.00 88.19 75 ALA A CA 1
ATOM 592 C C . ALA A 1 75 ? 3.642 2.766 6.814 1.00 88.19 75 ALA A C 1
ATOM 594 O O . ALA A 1 75 ? 3.574 2.647 5.589 1.00 88.19 75 ALA A O 1
ATOM 595 N N . VAL A 1 76 ? 4.812 2.877 7.454 1.00 87.06 76 VAL A N 1
ATOM 596 C CA . VAL A 1 76 ? 6.120 2.821 6.782 1.00 87.06 76 VAL A CA 1
ATOM 597 C C . VAL A 1 76 ? 6.366 1.421 6.219 1.00 87.06 76 VAL A C 1
ATOM 599 O O . VAL A 1 76 ? 6.736 1.275 5.054 1.00 87.06 76 VAL A O 1
ATOM 602 N N . GLU A 1 77 ? 6.103 0.380 7.008 1.00 90.50 77 GLU A N 1
ATOM 603 C CA . GLU A 1 77 ? 6.236 -1.014 6.579 1.00 90.50 77 GLU A CA 1
ATOM 604 C C . GLU A 1 77 ? 5.297 -1.342 5.412 1.00 90.50 77 GLU A C 1
ATOM 606 O O . GLU A 1 77 ? 5.715 -1.980 4.448 1.00 90.50 77 GLU A O 1
ATOM 611 N N . MET A 1 78 ? 4.064 -0.831 5.435 1.00 92.88 78 MET A N 1
ATOM 612 C CA . MET A 1 78 ? 3.111 -0.985 4.329 1.00 92.88 78 MET A CA 1
ATOM 613 C C . MET A 1 78 ? 3.631 -0.361 3.028 1.00 92.88 78 MET A C 1
ATOM 615 O O . MET A 1 78 ? 3.578 -0.995 1.970 1.00 92.88 78 MET A O 1
ATOM 619 N N . CYS A 1 79 ? 4.185 0.854 3.099 1.00 91.69 79 CYS A N 1
ATOM 620 C CA . CYS A 1 79 ? 4.826 1.496 1.952 1.00 91.69 79 CYS A CA 1
ATOM 621 C C . CYS A 1 79 ? 6.019 0.674 1.444 1.00 91.69 79 CYS A C 1
ATOM 623 O O . CYS A 1 79 ? 6.098 0.387 0.249 1.00 91.69 79 CYS A O 1
ATOM 625 N N . ARG A 1 80 ? 6.915 0.229 2.336 1.00 91.62 80 ARG A N 1
ATOM 626 C CA . ARG A 1 80 ? 8.079 -0.604 1.981 1.00 91.62 80 ARG A CA 1
ATOM 627 C C . ARG A 1 80 ? 7.670 -1.930 1.340 1.00 91.62 80 ARG A C 1
ATOM 629 O O . ARG A 1 80 ? 8.252 -2.320 0.329 1.00 91.62 80 ARG A O 1
ATOM 636 N N . LYS A 1 81 ? 6.641 -2.590 1.878 1.00 94.88 81 LYS A N 1
ATOM 637 C CA . LYS A 1 81 ? 6.067 -3.828 1.335 1.00 94.88 81 LYS A CA 1
ATOM 638 C C . LYS A 1 81 ? 5.522 -3.625 -0.076 1.00 94.88 81 LYS A C 1
ATOM 640 O O . LYS A 1 81 ? 5.726 -4.468 -0.938 1.00 94.88 81 LYS A O 1
ATOM 645 N N . TYR A 1 82 ? 4.85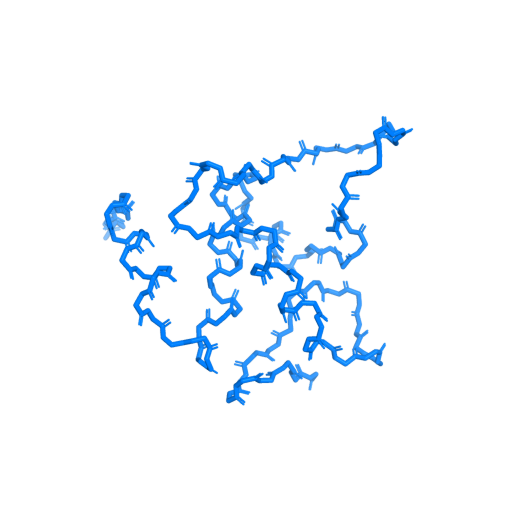2 -2.507 -0.342 1.00 95.38 82 TYR A N 1
ATOM 646 C CA . TYR A 1 82 ? 4.386 -2.203 -1.694 1.00 95.38 82 TYR A CA 1
ATOM 647 C C . TYR A 1 82 ? 5.547 -1.908 -2.656 1.00 95.38 82 TYR A C 1
ATOM 649 O O . TYR A 1 82 ? 5.568 -2.422 -3.776 1.00 95.38 82 TYR A O 1
ATOM 657 N N . ILE A 1 83 ? 6.539 -1.125 -2.215 1.00 93.00 83 ILE A N 1
ATOM 658 C CA . ILE A 1 83 ? 7.729 -0.785 -3.010 1.00 93.00 83 ILE A CA 1
ATOM 659 C C . ILE A 1 83 ? 8.509 -2.046 -3.400 1.00 93.00 83 ILE A C 1
ATOM 661 O O . ILE A 1 83 ? 8.924 -2.157 -4.554 1.00 93.00 83 ILE A O 1
ATOM 665 N N . SER A 1 84 ? 8.672 -3.011 -2.490 1.00 93.81 84 SER A N 1
ATOM 666 C CA . SER A 1 84 ? 9.417 -4.250 -2.763 1.00 93.81 84 SER A CA 1
ATOM 667 C C . SER A 1 84 ? 8.756 -5.141 -3.821 1.00 93.81 84 SER A C 1
ATOM 669 O O . SER A 1 84 ? 9.448 -5.899 -4.499 1.00 93.81 84 SER A O 1
ATOM 671 N N . LEU A 1 85 ? 7.439 -5.016 -4.011 1.00 94.94 85 LEU A N 1
ATOM 672 C CA . LEU A 1 85 ? 6.681 -5.738 -5.035 1.00 94.94 85 LEU A CA 1
ATOM 673 C C . LEU A 1 85 ? 6.722 -5.056 -6.409 1.00 94.94 85 LEU A C 1
ATOM 675 O O . LEU A 1 85 ? 6.294 -5.659 -7.395 1.00 94.94 85 LEU A O 1
ATOM 679 N N . ARG A 1 86 ? 7.206 -3.808 -6.510 1.00 93.38 86 ARG A N 1
ATOM 680 C CA . ARG A 1 86 ? 7.287 -3.104 -7.798 1.00 93.38 86 ARG A CA 1
ATOM 681 C C . ARG A 1 86 ? 8.405 -3.690 -8.674 1.00 93.38 86 ARG A C 1
ATOM 683 O O . ARG A 1 86 ? 9.553 -3.764 -8.232 1.00 93.38 86 ARG A O 1
ATOM 690 N N . PRO A 1 87 ? 8.128 -4.016 -9.952 1.00 92.81 87 PRO A N 1
ATOM 691 C CA . PRO A 1 87 ? 9.171 -4.398 -10.895 1.00 92.81 87 PRO A CA 1
ATOM 692 C C . PRO A 1 87 ? 10.185 -3.265 -11.091 1.00 92.81 87 PRO A C 1
ATOM 694 O O . PRO A 1 87 ? 9.802 -2.114 -11.299 1.00 92.81 87 PRO A O 1
ATOM 697 N N . LYS A 1 88 ? 11.485 -3.588 -11.110 1.00 86.62 88 LYS A N 1
ATOM 698 C CA . LYS A 1 88 ? 12.555 -2.595 -11.342 1.00 86.62 88 LYS A CA 1
ATOM 699 C C . LYS A 1 88 ? 12.452 -1.900 -12.705 1.00 86.62 88 LYS A C 1
ATOM 701 O O . LYS A 1 88 ? 12.857 -0.754 -12.831 1.00 86.62 88 LYS A O 1
ATOM 706 N N . ALA A 1 89 ? 11.910 -2.595 -13.707 1.00 87.06 89 ALA A N 1
ATOM 707 C CA . ALA A 1 89 ? 11.702 -2.062 -15.053 1.00 87.06 89 ALA A CA 1
ATOM 708 C C . ALA A 1 89 ? 10.466 -1.147 -15.168 1.00 87.06 89 ALA A C 1
ATOM 710 O O . ALA A 1 89 ? 10.236 -0.563 -16.224 1.00 87.06 89 ALA A O 1
ATOM 711 N N . ALA A 1 90 ? 9.650 -1.032 -14.114 1.00 88.12 90 ALA A N 1
ATOM 712 C CA . ALA A 1 90 ? 8.459 -0.199 -14.146 1.00 88.12 90 ALA A CA 1
ATOM 713 C C . ALA A 1 90 ? 8.808 1.295 -14.177 1.00 88.12 90 ALA A C 1
ATOM 715 O O . ALA A 1 90 ? 9.845 1.732 -13.678 1.00 88.12 90 ALA A O 1
ATOM 716 N N . GLY A 1 91 ? 7.898 2.095 -14.735 1.00 89.19 91 GLY A N 1
ATOM 717 C CA . GLY A 1 91 ? 8.052 3.544 -14.812 1.00 89.19 91 GLY A CA 1
ATOM 718 C C . GLY A 1 91 ? 8.097 4.243 -13.446 1.00 89.19 91 GLY A C 1
ATOM 719 O O . GLY A 1 91 ? 8.009 3.633 -12.377 1.00 89.19 91 GLY A O 1
ATOM 720 N N . ARG A 1 92 ? 8.192 5.575 -13.491 1.00 91.00 92 ARG A N 1
ATOM 721 C CA . ARG A 1 92 ? 8.391 6.414 -12.296 1.00 91.00 92 ARG A CA 1
ATOM 722 C C . ARG A 1 92 ? 7.157 6.568 -11.405 1.00 91.00 92 ARG A C 1
ATOM 724 O O . ARG A 1 92 ? 7.311 6.940 -10.251 1.00 91.00 92 ARG A O 1
ATOM 731 N N . ARG A 1 93 ? 5.949 6.288 -11.911 1.00 92.38 93 ARG A N 1
ATOM 732 C CA . ARG A 1 93 ? 4.707 6.413 -11.125 1.00 92.38 93 ARG A CA 1
ATOM 733 C C . ARG A 1 93 ? 4.742 5.475 -9.927 1.00 92.38 93 ARG A C 1
ATOM 735 O O . ARG A 1 93 ? 4.896 4.272 -10.123 1.00 92.38 93 ARG A O 1
ATOM 742 N N . PHE A 1 94 ? 4.566 5.999 -8.719 1.00 93.19 94 PHE A N 1
ATOM 743 C CA . PHE A 1 94 ? 4.577 5.218 -7.485 1.00 93.19 94 PHE A CA 1
ATOM 744 C C . PHE A 1 94 ? 3.555 4.079 -7.558 1.00 93.19 94 PHE A C 1
ATOM 746 O O . PHE A 1 94 ? 3.923 2.910 -7.446 1.00 93.19 94 PHE A O 1
ATOM 753 N N . PHE A 1 95 ? 2.297 4.407 -7.861 1.00 94.75 95 PHE A N 1
ATOM 754 C CA . PHE A 1 95 ? 1.233 3.420 -8.001 1.00 94.75 95 PHE A CA 1
ATOM 755 C C . PHE A 1 95 ? 1.218 2.770 -9.393 1.00 94.75 95 PHE A C 1
ATOM 757 O O . PHE A 1 95 ? 1.093 3.440 -10.418 1.00 94.75 95 PHE A O 1
ATOM 764 N N . LEU A 1 96 ? 1.300 1.441 -9.402 1.00 94.81 96 LEU A N 1
ATOM 765 C CA . LEU A 1 96 ? 1.116 0.549 -10.550 1.00 94.81 96 LEU A CA 1
ATOM 766 C C . LEU A 1 96 ? -0.132 -0.306 -10.347 1.00 94.81 96 LEU A C 1
ATOM 768 O O . LEU A 1 96 ? -0.570 -0.479 -9.212 1.00 94.81 96 LEU A O 1
ATOM 772 N N . ARG A 1 97 ? -0.671 -0.899 -11.414 1.00 94.25 97 ARG A N 1
ATOM 773 C CA . ARG A 1 97 ? -1.795 -1.834 -11.295 1.00 94.25 97 ARG A CA 1
ATOM 774 C C . ARG A 1 97 ? -1.416 -2.993 -10.371 1.00 94.25 97 ARG A C 1
ATOM 776 O O . ARG A 1 97 ? -0.414 -3.661 -10.616 1.00 94.25 97 ARG A O 1
ATOM 783 N N . TYR A 1 98 ? -2.221 -3.246 -9.347 1.00 96.31 98 TYR A N 1
ATOM 784 C CA . TYR A 1 98 ? -1.987 -4.317 -8.385 1.00 96.31 98 TYR A CA 1
ATOM 785 C C . TYR A 1 98 ? -3.036 -5.415 -8.522 1.00 96.31 98 TYR A C 1
ATOM 787 O O . TYR A 1 98 ? -4.229 -5.137 -8.419 1.00 96.31 98 TYR A O 1
ATOM 795 N N . VAL A 1 99 ? -2.597 -6.644 -8.791 1.00 94.44 99 VAL A N 1
ATOM 796 C CA . VAL A 1 99 ? -3.470 -7.816 -8.922 1.00 94.44 99 VAL A CA 1
ATOM 797 C C . VAL A 1 99 ? -2.761 -9.039 -8.371 1.00 94.44 99 VAL A C 1
ATOM 799 O O . VAL A 1 99 ? -1.583 -9.247 -8.657 1.00 94.44 99 VAL A O 1
ATOM 802 N N . ASP A 1 100 ? -3.502 -9.837 -7.601 1.00 94.06 100 ASP A N 1
ATOM 803 C CA . ASP A 1 100 ? -3.058 -11.123 -7.059 1.00 94.06 100 ASP A CA 1
ATOM 804 C C . ASP A 1 100 ? -1.689 -11.035 -6.363 1.00 94.06 100 ASP A C 1
ATOM 806 O O . ASP A 1 100 ? -0.719 -11.724 -6.682 1.00 94.06 100 ASP A O 1
ATOM 810 N N . GLY A 1 101 ? -1.571 -10.072 -5.449 1.00 93.62 101 GLY A N 1
ATOM 811 C CA . GLY A 1 101 ? -0.363 -9.891 -4.657 1.00 93.62 101 GLY A CA 1
ATOM 812 C C . GLY A 1 101 ? 0.782 -9.167 -5.371 1.00 93.62 101 GLY A C 1
ATOM 813 O O . GLY A 1 101 ? 1.834 -8.981 -4.757 1.00 93.62 101 GLY A O 1
ATOM 814 N N . LYS A 1 102 ? 0.628 -8.761 -6.641 1.00 93.50 102 LYS A N 1
ATOM 815 C CA . LYS A 1 102 ? 1.742 -8.290 -7.482 1.00 93.50 102 LYS A CA 1
ATOM 816 C C . LYS A 1 102 ? 1.468 -6.960 -8.175 1.00 93.50 102 LYS A C 1
ATOM 818 O O . LYS A 1 102 ? 0.367 -6.690 -8.651 1.00 93.50 102 LYS A O 1
ATOM 823 N N . CYS A 1 103 ? 2.520 -6.154 -8.302 1.00 94.81 103 CYS A N 1
ATOM 824 C CA . CYS A 1 103 ? 2.520 -4.967 -9.151 1.00 94.81 103 CYS A CA 1
ATOM 825 C C . CYS A 1 103 ? 2.762 -5.368 -10.613 1.00 94.81 103 CYS A C 1
ATOM 827 O O . CYS A 1 103 ? 3.733 -6.050 -10.933 1.00 94.81 103 CYS A O 1
ATOM 829 N N . THR A 1 104 ? 1.888 -4.901 -11.497 1.00 90.50 104 THR A N 1
ATOM 830 C CA . THR A 1 104 ? 1.894 -5.169 -12.938 1.00 90.50 104 THR A CA 1
ATOM 831 C C . THR A 1 104 ? 2.027 -3.855 -13.706 1.00 90.50 104 THR A C 1
ATOM 833 O O . THR A 1 104 ? 1.463 -2.834 -13.300 1.00 90.50 104 THR A O 1
ATOM 836 N N . THR A 1 105 ? 2.830 -3.877 -14.769 1.00 77.19 105 THR A N 1
ATOM 837 C CA . THR A 1 105 ? 2.986 -2.784 -15.746 1.00 77.19 105 THR A CA 1
ATOM 838 C C . THR A 1 105 ? 1.963 -2.885 -16.855 1.00 77.19 105 THR A C 1
ATOM 840 O O . THR A 1 105 ? 1.730 -4.028 -17.305 1.00 77.19 105 THR A O 1
#